Protein AF-X1BBS3-F1 (afdb_monomer_lite)

Foldseek 3Di:
DVVVVDDPVVPVVDQLVNVQCCCCVVPVPNDDSCVVVVVVVVVVVVVVVVVVVVPDDLVNLDDDPCLQPPQDPPVGDGPDPDSVNSVPPPD

Sequence (91 aa):
YDSLGVCIFGGFGMDASIVRDLVNGRYGWDVGIDYLTELGKKSILMEREFNRSAGFTIADDRMPEWMMHEKLPPLDTVFDVPEEEMDSIFD

Structure (mmCIF, N/CA/C/O backbone):
data_AF-X1BBS3-F1
#
_entry.id   AF-X1BBS3-F1
#
loop_
_atom_site.group_PDB
_atom_site.id
_atom_site.type_symbol
_atom_site.label_atom_id
_atom_site.label_alt_id
_atom_site.label_comp_id
_atom_site.label_asym_id
_atom_site.label_entity_id
_atom_site.label_seq_id
_atom_site.pdbx_PDB_ins_code
_atom_site.Cartn_x
_atom_site.Cartn_y
_atom_site.Cartn_z
_atom_site.occupancy
_atom_site.B_iso_or_equiv
_atom_site.auth_seq_id
_atom_site.auth_comp_id
_atom_site.auth_asym_id
_atom_site.auth_atom_id
_atom_site.pdbx_PDB_model_num
ATOM 1 N N . TYR A 1 1 ? 6.643 -0.970 -3.230 1.00 90.62 1 TYR A N 1
ATOM 2 C CA . TYR A 1 1 ? 8.042 -0.605 -2.924 1.00 90.62 1 TYR A CA 1
ATOM 3 C C . TYR A 1 1 ? 8.826 -1.812 -2.433 1.00 90.62 1 TYR A C 1
ATOM 5 O O . TYR A 1 1 ? 9.861 -2.106 -3.019 1.00 90.62 1 TYR A O 1
ATOM 13 N N . ASP A 1 2 ? 8.290 -2.570 -1.478 1.00 94.50 2 ASP A N 1
ATOM 14 C CA . ASP A 1 2 ? 8.937 -3.758 -0.899 1.00 94.50 2 ASP A CA 1
ATOM 15 C C . ASP A 1 2 ? 9.363 -4.811 -1.929 1.00 94.50 2 ASP A C 1
ATOM 17 O O . ASP A 1 2 ? 10.510 -5.249 -1.908 1.00 94.50 2 ASP A O 1
ATOM 21 N N . SER A 1 3 ? 8.516 -5.135 -2.915 1.00 94.25 3 SER A N 1
ATOM 22 C CA . SER A 1 3 ? 8.875 -6.081 -3.988 1.00 94.25 3 SER A CA 1
ATOM 23 C C . SER A 1 3 ? 10.069 -5.630 -4.841 1.00 94.25 3 SER A C 1
ATOM 25 O O . SER A 1 3 ? 10.732 -6.459 -5.456 1.00 94.25 3 SER A O 1
ATOM 27 N N . LEU A 1 4 ? 10.338 -4.321 -4.901 1.00 93.19 4 LEU A N 1
ATOM 28 C CA . LEU A 1 4 ? 11.469 -3.739 -5.632 1.00 93.19 4 LEU A CA 1
ATOM 29 C C . LEU A 1 4 ? 12.687 -3.496 -4.725 1.00 93.19 4 LEU A C 1
ATOM 31 O O . LEU A 1 4 ? 13.728 -3.070 -5.218 1.00 93.19 4 LEU A O 1
ATOM 35 N N . GLY A 1 5 ? 12.566 -3.720 -3.411 1.00 91.62 5 GLY A N 1
ATOM 36 C CA . GLY A 1 5 ? 13.618 -3.427 -2.434 1.00 91.62 5 GLY A CA 1
ATOM 37 C C . GLY A 1 5 ? 13.930 -1.934 -2.283 1.00 91.62 5 GLY A C 1
ATOM 38 O O . GLY A 1 5 ? 15.039 -1.571 -1.896 1.00 91.62 5 GLY A O 1
ATOM 39 N N . VAL A 1 6 ? 12.980 -1.056 -2.617 1.00 90.50 6 VAL A N 1
ATOM 40 C CA . VAL A 1 6 ? 13.150 0.404 -2.551 1.00 90.50 6 VAL A CA 1
ATOM 41 C C . VAL A 1 6 ? 12.518 0.940 -1.268 1.00 90.50 6 VAL A C 1
ATOM 43 O O . VAL A 1 6 ? 11.421 0.533 -0.902 1.00 90.50 6 VAL A O 1
ATOM 46 N N . CYS A 1 7 ? 13.181 1.886 -0.599 1.00 91.81 7 CYS A N 1
ATOM 47 C CA . CYS A 1 7 ? 12.653 2.528 0.607 1.00 91.81 7 CYS A CA 1
ATOM 48 C C . CYS A 1 7 ? 11.345 3.288 0.325 1.00 91.81 7 CYS A C 1
ATOM 50 O O . CYS A 1 7 ? 11.276 4.071 -0.625 1.00 91.81 7 CYS A O 1
ATOM 52 N N . ILE A 1 8 ? 10.344 3.132 1.201 1.00 90.69 8 ILE A N 1
ATOM 53 C CA . ILE A 1 8 ? 9.053 3.831 1.096 1.00 90.69 8 ILE A CA 1
ATOM 54 C C . ILE A 1 8 ? 9.195 5.358 1.139 1.00 90.69 8 ILE A C 1
ATOM 56 O O . ILE A 1 8 ? 8.444 6.059 0.467 1.00 90.69 8 ILE A O 1
ATOM 60 N N . PHE A 1 9 ? 10.208 5.894 1.834 1.00 90.25 9 PHE A N 1
ATOM 61 C CA . PHE A 1 9 ? 10.479 7.339 1.845 1.00 90.25 9 PHE A CA 1
ATOM 62 C C . PHE A 1 9 ? 10.872 7.882 0.472 1.00 90.25 9 PHE A C 1
ATOM 64 O O . PHE A 1 9 ? 10.713 9.072 0.210 1.00 90.25 9 PHE A O 1
ATOM 71 N N . GLY A 1 10 ? 11.315 7.005 -0.429 1.00 85.56 10 GLY A N 1
ATOM 72 C CA . GLY A 1 10 ? 11.493 7.336 -1.830 1.00 85.56 10 GLY A CA 1
ATOM 73 C C . GLY A 1 10 ? 10.199 7.789 -2.506 1.00 85.56 10 GLY A C 1
ATOM 74 O O . GLY A 1 10 ? 10.252 8.676 -3.345 1.00 85.56 10 GLY A O 1
ATOM 75 N N . GLY A 1 11 ? 9.038 7.252 -2.118 1.00 84.62 11 GLY A N 1
ATOM 76 C CA . GLY A 1 11 ? 7.749 7.588 -2.733 1.00 84.62 11 GLY A CA 1
ATOM 77 C C . GLY A 1 11 ? 7.267 9.020 -2.493 1.00 84.62 11 GLY A C 1
ATOM 78 O O . GLY A 1 11 ? 6.443 9.511 -3.253 1.00 84.62 11 GLY A O 1
ATOM 79 N N . PHE A 1 12 ? 7.810 9.730 -1.498 1.00 85.81 12 PHE A N 1
ATOM 80 C CA . PHE A 1 12 ? 7.508 11.154 -1.301 1.00 85.81 12 PHE A CA 1
ATOM 81 C C . PHE A 1 12 ? 8.264 12.075 -2.272 1.00 85.81 12 PHE A C 1
ATOM 83 O O . PHE A 1 12 ? 7.874 13.227 -2.441 1.00 85.81 12 PHE A O 1
ATOM 90 N N . GLY A 1 13 ? 9.350 11.590 -2.887 1.00 84.44 13 GLY A N 1
ATOM 91 C CA . GLY A 1 13 ? 10.185 12.360 -3.818 1.00 84.44 13 GLY A CA 1
ATOM 92 C C . GLY A 1 13 ? 10.314 11.750 -5.216 1.00 84.44 13 GLY A C 1
ATOM 93 O O . GLY A 1 13 ? 10.797 12.421 -6.124 1.00 84.44 13 GLY A O 1
ATOM 94 N N . MET A 1 14 ? 9.901 10.496 -5.399 1.00 83.88 14 MET A N 1
ATOM 95 C CA . MET A 1 14 ? 9.894 9.794 -6.678 1.00 83.88 14 MET A CA 1
ATOM 96 C C . MET A 1 14 ? 8.460 9.562 -7.125 1.00 83.88 14 MET A C 1
ATOM 98 O O . MET A 1 14 ? 7.716 8.832 -6.470 1.00 83.88 14 MET A O 1
ATOM 102 N N . ASP A 1 15 ? 8.093 10.132 -8.268 1.00 89.31 15 ASP A N 1
ATOM 103 C CA . ASP A 1 15 ? 6.845 9.771 -8.926 1.00 89.31 15 ASP A CA 1
ATOM 104 C C . ASP A 1 15 ? 6.943 8.392 -9.613 1.00 89.31 15 ASP A C 1
ATOM 106 O O . ASP A 1 15 ? 8.003 7.756 -9.689 1.00 89.31 15 ASP A O 1
ATOM 110 N N . ALA A 1 16 ? 5.811 7.915 -10.131 1.00 90.94 16 ALA A N 1
ATOM 111 C CA . ALA A 1 16 ? 5.725 6.619 -10.797 1.00 90.94 16 ALA A CA 1
ATOM 112 C C . ALA A 1 16 ? 6.619 6.512 -12.052 1.00 90.94 16 ALA A C 1
ATOM 114 O O . ALA A 1 16 ? 7.051 5.412 -12.406 1.00 90.94 16 ALA A O 1
ATOM 115 N N . SER A 1 17 ? 6.938 7.633 -12.710 1.00 94.88 17 SER A N 1
ATOM 116 C CA . SER A 1 17 ? 7.796 7.643 -13.899 1.00 94.88 17 SER A CA 1
ATOM 117 C C . SER A 1 17 ? 9.243 7.302 -13.554 1.00 94.88 17 SER A C 1
ATOM 119 O O . SER A 1 17 ? 9.867 6.518 -14.267 1.00 94.88 17 SER A O 1
ATOM 121 N N . ILE A 1 18 ? 9.739 7.772 -12.405 1.00 94.88 18 ILE A N 1
ATOM 122 C CA . ILE A 1 18 ? 11.079 7.426 -11.920 1.00 94.88 18 ILE A CA 1
ATOM 123 C C . ILE A 1 18 ? 11.171 5.925 -11.643 1.00 94.88 18 ILE A C 1
ATOM 125 O O . ILE A 1 18 ? 12.163 5.287 -11.992 1.00 94.88 18 ILE A O 1
ATOM 129 N N . VAL A 1 19 ? 10.130 5.328 -11.059 1.00 94.50 19 VAL A N 1
ATOM 130 C CA . VAL A 1 19 ? 10.119 3.885 -10.782 1.00 94.50 19 VAL A CA 1
ATOM 131 C C . VAL A 1 19 ? 10.128 3.068 -12.073 1.00 94.50 19 VAL A C 1
ATOM 133 O O . VAL A 1 19 ? 10.923 2.133 -12.187 1.00 94.50 19 VAL A O 1
ATOM 136 N N . ARG A 1 20 ? 9.316 3.449 -13.068 1.00 96.44 20 ARG A N 1
ATOM 137 C CA . ARG A 1 20 ? 9.364 2.868 -14.419 1.00 96.44 20 ARG A CA 1
ATOM 138 C C . ARG A 1 20 ? 10.774 2.951 -15.008 1.00 96.44 20 ARG A C 1
ATOM 140 O O . ARG A 1 20 ? 11.302 1.941 -15.470 1.00 96.44 20 ARG A O 1
ATOM 147 N N . ASP A 1 21 ? 11.390 4.130 -14.972 1.00 97.12 21 ASP A N 1
ATOM 148 C CA . ASP A 1 21 ? 12.700 4.367 -15.587 1.00 97.12 21 ASP A CA 1
ATOM 149 C C . ASP A 1 21 ? 13.815 3.578 -14.898 1.00 97.12 21 ASP A C 1
ATOM 151 O O . ASP A 1 21 ? 14.682 3.025 -15.572 1.00 97.12 21 ASP A O 1
ATOM 155 N N . LEU A 1 22 ? 13.766 3.442 -13.570 1.00 95.25 22 LEU A N 1
ATOM 156 C CA . LEU A 1 22 ? 14.697 2.600 -12.819 1.00 95.25 22 LEU A CA 1
ATOM 157 C C . LEU A 1 22 ? 14.538 1.116 -13.171 1.00 95.25 22 LEU A C 1
ATOM 159 O O . LEU A 1 22 ? 15.541 0.433 -13.381 1.00 95.25 22 LEU A O 1
ATOM 163 N N . VAL A 1 23 ? 13.303 0.611 -13.263 1.00 96.94 23 VAL A N 1
ATOM 164 C CA . VAL A 1 23 ? 13.033 -0.790 -13.633 1.00 96.94 23 VAL A CA 1
ATOM 165 C C . VAL A 1 23 ? 13.505 -1.068 -15.060 1.00 96.94 23 VAL A C 1
ATOM 167 O O . VAL A 1 23 ? 14.238 -2.033 -15.292 1.00 96.94 23 VAL A O 1
ATOM 170 N N . ASN A 1 24 ? 13.170 -0.190 -16.006 1.00 98.06 24 ASN A N 1
ATOM 171 C CA . ASN A 1 24 ? 13.597 -0.322 -17.397 1.00 98.06 24 ASN A CA 1
ATOM 172 C C . ASN A 1 24 ? 15.113 -0.175 -17.546 1.00 98.06 24 ASN A C 1
ATOM 174 O O . ASN A 1 24 ? 15.732 -0.978 -18.239 1.00 98.06 24 ASN A O 1
ATOM 178 N N . GLY A 1 25 ? 15.734 0.771 -16.841 1.00 98.00 25 GLY A N 1
ATOM 179 C CA . GLY A 1 25 ? 17.183 0.959 -16.850 1.00 98.00 25 GLY A CA 1
ATOM 180 C C . GLY A 1 25 ? 17.952 -0.208 -16.225 1.00 98.00 25 GLY A C 1
ATOM 181 O O . GLY A 1 25 ? 19.016 -0.581 -16.717 1.00 98.00 25 GLY A O 1
ATOM 182 N N 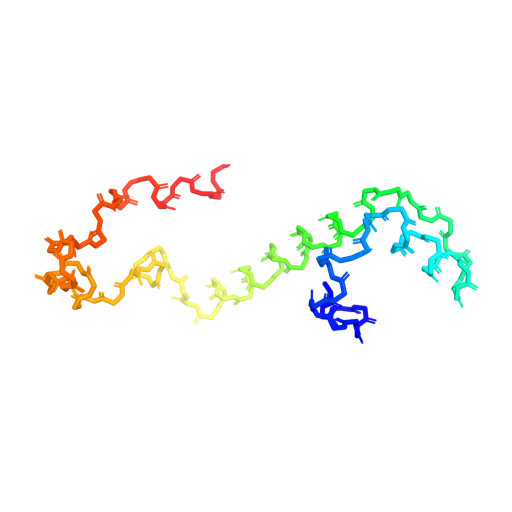. ARG A 1 26 ? 17.426 -0.821 -15.156 1.00 96.69 26 ARG A N 1
ATOM 183 C CA . ARG A 1 26 ? 18.100 -1.920 -14.447 1.00 96.69 26 ARG A CA 1
ATOM 184 C C . ARG A 1 26 ? 17.907 -3.283 -15.106 1.00 96.69 26 ARG A C 1
ATOM 186 O O . ARG A 1 26 ? 18.828 -4.106 -15.037 1.00 96.69 26 ARG A O 1
ATOM 193 N N . TYR A 1 27 ? 16.719 -3.537 -15.654 1.00 96.75 27 TYR A N 1
ATOM 194 C CA . TYR A 1 27 ? 16.294 -4.868 -16.091 1.00 96.75 27 TYR A CA 1
ATOM 195 C C . TYR A 1 27 ? 15.910 -4.964 -17.573 1.00 96.75 27 TYR A C 1
ATOM 197 O O . TYR A 1 27 ? 15.851 -6.073 -18.097 1.00 96.75 27 TYR A O 1
ATOM 205 N N . GLY A 1 28 ? 15.660 -3.843 -18.257 1.00 97.50 28 GLY A N 1
ATOM 206 C CA . GLY A 1 28 ? 15.265 -3.835 -19.670 1.00 97.50 28 GLY A CA 1
ATOM 207 C C . GLY A 1 28 ? 13.876 -4.421 -19.938 1.00 97.50 28 GLY A C 1
ATOM 208 O O . GLY A 1 28 ? 13.646 -4.956 -21.015 1.00 97.50 28 GLY A O 1
ATOM 209 N N . TRP A 1 29 ? 12.968 -4.377 -18.958 1.00 97.38 29 TRP A N 1
ATOM 210 C CA . TRP A 1 29 ? 11.656 -5.039 -19.027 1.00 97.38 29 TRP A CA 1
ATOM 211 C C . TRP A 1 29 ? 10.581 -4.284 -19.817 1.00 97.38 29 TRP A C 1
ATOM 213 O O . TRP A 1 29 ? 9.501 -4.832 -20.009 1.00 97.38 29 TRP A O 1
ATOM 223 N N . ASP A 1 30 ? 10.873 -3.062 -20.267 1.00 97.50 30 ASP A N 1
ATOM 224 C CA . ASP A 1 30 ? 9.960 -2.207 -21.040 1.00 97.50 30 ASP A CA 1
ATOM 225 C C . ASP A 1 30 ? 8.568 -2.051 -20.396 1.00 97.50 30 ASP A C 1
ATOM 227 O O . ASP A 1 30 ? 7.521 -2.203 -21.021 1.00 97.50 30 ASP A O 1
ATOM 231 N N . VAL A 1 31 ? 8.553 -1.789 -19.088 1.00 97.88 31 VAL A N 1
ATOM 232 C CA . VAL A 1 31 ? 7.325 -1.620 -18.309 1.00 97.88 31 VAL A CA 1
ATOM 233 C C . VAL A 1 31 ? 6.731 -0.219 -18.483 1.00 97.88 31 VAL A C 1
ATOM 235 O O . VAL A 1 31 ? 7.448 0.751 -18.750 1.00 97.88 31 VAL A O 1
ATOM 238 N N . GLY A 1 32 ? 5.412 -0.112 -18.291 1.00 97.94 32 GLY A N 1
ATOM 239 C CA . GLY A 1 32 ? 4.659 1.145 -18.301 1.00 97.94 32 GLY A CA 1
ATOM 240 C C . GLY A 1 32 ? 4.762 1.947 -16.997 1.00 97.94 32 GLY A C 1
ATOM 241 O O . GLY A 1 32 ? 5.338 1.502 -16.005 1.00 97.94 32 GLY A O 1
ATOM 242 N N . ILE A 1 33 ? 4.195 3.160 -16.989 1.00 97.12 33 ILE A N 1
ATOM 243 C CA . ILE A 1 33 ? 4.168 4.038 -15.799 1.00 97.12 33 ILE A CA 1
ATOM 244 C C . ILE A 1 33 ? 3.282 3.485 -14.669 1.00 97.12 33 ILE A C 1
ATOM 246 O O . ILE A 1 33 ? 3.502 3.775 -13.498 1.00 97.12 33 ILE A O 1
ATOM 250 N N . ASP A 1 34 ? 2.302 2.661 -15.020 1.00 97.12 34 ASP A N 1
ATOM 251 C CA . ASP A 1 34 ? 1.370 1.964 -14.135 1.00 97.12 34 ASP A CA 1
ATOM 252 C C . ASP A 1 34 ? 1.972 0.713 -13.479 1.00 97.12 34 ASP A C 1
ATOM 254 O O . ASP A 1 34 ? 1.374 0.152 -12.561 1.00 97.12 34 ASP A O 1
ATOM 258 N N . TYR A 1 35 ? 3.172 0.299 -13.896 1.00 96.62 35 TYR A N 1
ATOM 259 C CA . TYR A 1 35 ? 3.817 -0.927 -13.432 1.00 96.62 35 TYR A CA 1
ATOM 260 C C . TYR A 1 35 ? 3.858 -1.055 -11.907 1.00 96.62 35 TYR A C 1
ATOM 262 O O . TYR A 1 35 ? 3.552 -2.117 -11.370 1.00 96.62 35 TYR A O 1
ATOM 270 N N . LEU A 1 36 ? 4.209 0.022 -11.195 1.00 94.38 36 LEU A N 1
ATOM 271 C CA . LEU A 1 36 ? 4.271 -0.008 -9.733 1.00 94.38 36 LEU A CA 1
ATOM 272 C C . LEU A 1 36 ? 2.893 -0.271 -9.108 1.00 94.38 36 LEU A C 1
ATOM 274 O O . LEU A 1 36 ? 2.793 -1.034 -8.147 1.00 94.38 36 LEU A O 1
ATOM 278 N N . THR A 1 37 ? 1.844 0.347 -9.653 1.00 95.31 37 THR A N 1
ATOM 279 C CA . THR A 1 37 ? 0.466 0.186 -9.182 1.00 95.31 37 THR A CA 1
ATOM 280 C C . THR A 1 37 ? -0.042 -1.224 -9.458 1.00 95.31 37 THR A C 1
ATOM 282 O O . THR A 1 37 ? -0.566 -1.864 -8.550 1.00 95.31 37 THR A O 1
ATOM 285 N N . GLU A 1 38 ? 0.152 -1.739 -10.671 1.00 97.31 38 GLU A N 1
ATOM 286 C CA . GLU A 1 38 ? -0.303 -3.082 -11.042 1.00 97.31 38 GLU A CA 1
ATOM 287 C C . GLU A 1 38 ? 0.468 -4.179 -10.298 1.00 97.31 38 GLU A C 1
ATOM 289 O O . GLU A 1 38 ? -0.129 -5.154 -9.834 1.00 97.31 38 GLU A O 1
ATOM 294 N N . LEU A 1 39 ? 1.776 -3.990 -10.084 1.00 96.50 39 LEU A N 1
ATOM 295 C CA . LEU A 1 39 ? 2.568 -4.859 -9.214 1.00 96.50 39 LEU A CA 1
ATOM 296 C C . LEU A 1 39 ? 2.013 -4.855 -7.78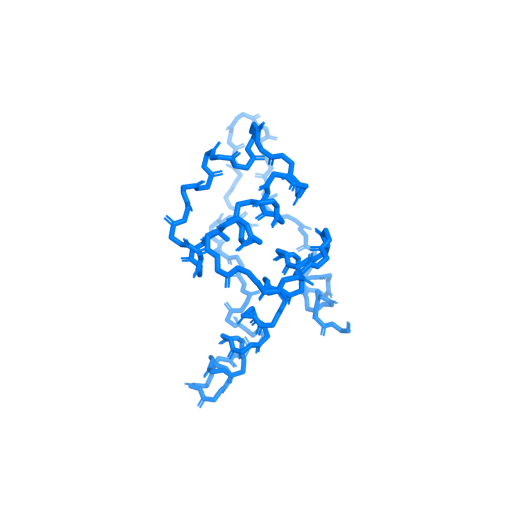4 1.00 96.50 39 LEU A C 1
ATOM 298 O O . LEU A 1 39 ? 1.817 -5.921 -7.209 1.00 96.50 39 LEU A O 1
ATOM 302 N N . GLY A 1 40 ? 1.718 -3.674 -7.231 1.00 95.88 40 GLY A N 1
ATOM 303 C CA . GLY A 1 40 ? 1.138 -3.530 -5.894 1.00 95.88 40 GLY A CA 1
ATOM 304 C C . GLY A 1 40 ? -0.216 -4.228 -5.754 1.00 95.88 40 GLY A C 1
ATOM 305 O O . GLY A 1 40 ? -0.394 -5.021 -4.833 1.00 95.88 40 GLY A O 1
ATOM 306 N N . LYS A 1 41 ? -1.140 -4.007 -6.698 1.00 96.69 41 LYS A N 1
ATOM 307 C CA . LYS A 1 41 ? -2.450 -4.682 -6.724 1.00 96.69 41 LYS A CA 1
ATOM 308 C C . LYS A 1 41 ? -2.296 -6.198 -6.745 1.00 96.69 41 LYS A C 1
ATOM 310 O O . LYS A 1 41 ? -2.931 -6.893 -5.957 1.00 96.69 41 LYS A O 1
ATOM 315 N N . LYS A 1 42 ? -1.433 -6.716 -7.624 1.00 97.50 42 LYS A N 1
ATOM 316 C CA . LYS A 1 42 ? -1.193 -8.157 -7.737 1.00 97.50 42 LYS A CA 1
ATOM 317 C C . LYS A 1 42 ? -0.634 -8.747 -6.441 1.00 97.50 42 LYS A C 1
ATOM 319 O O . LYS A 1 42 ? -1.082 -9.820 -6.043 1.00 97.50 42 LYS A O 1
ATOM 324 N N . SER A 1 43 ? 0.313 -8.064 -5.797 1.00 97.88 43 SER A N 1
ATOM 325 C CA . SER A 1 43 ? 0.871 -8.496 -4.511 1.00 97.88 43 SER A CA 1
ATOM 326 C C . SER A 1 43 ? -0.196 -8.525 -3.416 1.00 97.88 43 SER A C 1
ATOM 328 O O . SER A 1 43 ? -0.392 -9.572 -2.809 1.00 97.88 43 SER A O 1
ATOM 330 N N . ILE A 1 44 ? -0.963 -7.442 -3.243 1.00 97.06 44 ILE A N 1
ATOM 331 C CA . ILE A 1 44 ? -2.006 -7.345 -2.205 1.00 97.06 44 ILE A CA 1
ATOM 332 C C . ILE A 1 44 ? -3.080 -8.426 -2.388 1.00 97.06 44 ILE A C 1
ATOM 334 O O . ILE A 1 44 ? -3.478 -9.081 -1.426 1.00 97.06 44 ILE A O 1
ATOM 338 N N . LEU A 1 45 ? -3.539 -8.662 -3.623 1.00 96.81 45 LEU A N 1
ATOM 339 C CA . LEU A 1 45 ? -4.532 -9.706 -3.898 1.00 96.81 45 LEU A CA 1
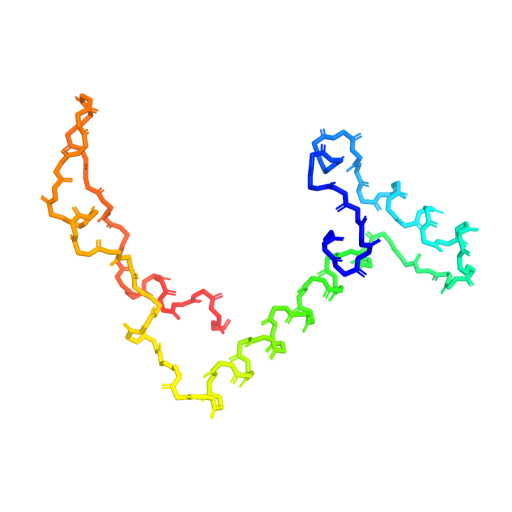ATOM 340 C C . LEU A 1 45 ? -3.989 -11.113 -3.602 1.00 96.81 45 LEU A C 1
ATOM 342 O O . LEU A 1 45 ? -4.723 -11.956 -3.090 1.00 96.81 45 LEU A O 1
ATOM 346 N N . MET A 1 46 ? -2.707 -11.362 -3.886 1.00 98.12 46 MET A N 1
ATOM 347 C CA . MET A 1 46 ? -2.047 -12.632 -3.570 1.00 98.12 46 MET A CA 1
ATOM 348 C C . MET A 1 46 ? -1.897 -12.842 -2.059 1.00 98.12 46 MET A C 1
ATOM 350 O O . MET A 1 46 ? -2.192 -13.926 -1.561 1.00 98.12 46 MET A O 1
ATOM 354 N N . GLU A 1 47 ? -1.467 -11.814 -1.330 1.00 97.81 47 GLU A N 1
ATOM 355 C CA . GLU A 1 47 ? -1.332 -11.838 0.132 1.00 97.81 47 GLU A CA 1
ATOM 356 C C . GLU A 1 47 ? -2.686 -12.074 0.806 1.00 97.81 47 GLU A C 1
ATOM 358 O O . GLU A 1 47 ? -2.804 -12.883 1.727 1.00 97.81 47 GLU A O 1
ATOM 363 N N . ARG A 1 48 ? -3.742 -11.436 0.295 1.00 96.25 48 ARG A N 1
ATOM 364 C CA . ARG A 1 48 ? -5.098 -11.624 0.805 1.00 96.25 48 ARG A CA 1
ATOM 365 C C . ARG A 1 48 ? -5.630 -13.034 0.562 1.00 96.25 48 ARG A C 1
ATOM 367 O O . ARG A 1 48 ? -6.247 -13.608 1.457 1.00 96.25 48 ARG A O 1
ATOM 374 N N . GLU A 1 49 ? -5.379 -13.612 -0.610 1.00 97.56 49 GLU A N 1
ATOM 375 C CA . GLU A 1 49 ? -5.754 -15.003 -0.896 1.00 97.56 49 GLU A CA 1
ATOM 376 C C . GLU A 1 49 ? -5.003 -15.995 0.000 1.00 97.56 49 GLU A C 1
ATOM 378 O O . GLU A 1 49 ? -5.586 -16.953 0.517 1.00 97.56 49 GLU A O 1
ATOM 383 N N . PHE A 1 50 ? -3.719 -15.731 0.248 1.00 98.50 50 PHE A N 1
ATOM 384 C CA . PHE A 1 50 ? -2.928 -16.502 1.199 1.00 98.50 50 PHE A CA 1
ATOM 385 C C . PHE A 1 50 ? -3.533 -16.447 2.613 1.00 98.50 50 PHE A C 1
ATOM 387 O O . PHE A 1 50 ? -3.741 -17.492 3.229 1.00 98.50 50 PHE A O 1
ATOM 394 N N . ASN A 1 51 ? -3.891 -15.257 3.106 1.00 98.19 51 ASN A N 1
ATOM 395 C CA . ASN A 1 51 ? -4.496 -15.096 4.433 1.00 98.19 51 ASN A CA 1
ATOM 396 C C . ASN A 1 51 ? -5.870 -15.775 4.533 1.00 98.19 51 ASN A C 1
ATOM 398 O O . ASN A 1 51 ? -6.146 -16.464 5.516 1.00 98.19 51 ASN A O 1
ATOM 402 N N . ARG A 1 52 ? -6.710 -15.670 3.496 1.00 96.88 52 ARG A N 1
ATOM 403 C CA . ARG A 1 52 ? -7.993 -16.392 3.425 1.00 96.88 52 ARG A CA 1
ATOM 404 C C . ARG A 1 52 ? -7.799 -17.904 3.502 1.00 96.88 52 ARG A C 1
ATOM 406 O O . ARG A 1 52 ? -8.503 -18.579 4.247 1.00 96.88 52 ARG A O 1
ATOM 413 N N . SER A 1 53 ? -6.796 -18.427 2.797 1.00 98.19 53 SER A N 1
ATOM 414 C CA . SER A 1 53 ? -6.426 -19.847 2.861 1.00 98.19 53 SER A CA 1
ATOM 415 C C . SER A 1 53 ? -5.923 -20.269 4.247 1.00 98.19 53 SER A C 1
ATOM 417 O O . SER A 1 53 ? -6.070 -21.430 4.627 1.00 98.19 53 SER A O 1
ATOM 419 N N . ALA A 1 54 ? -5.357 -19.338 5.018 1.00 98.44 54 ALA A N 1
ATOM 420 C CA . ALA A 1 54 ? -4.951 -19.548 6.406 1.00 98.44 54 ALA A CA 1
ATOM 421 C C . ALA A 1 54 ? -6.109 -19.414 7.420 1.00 98.44 54 ALA A C 1
ATOM 423 O O . ALA A 1 54 ? -5.901 -19.672 8.605 1.00 98.44 54 ALA A O 1
ATOM 424 N N . GLY A 1 55 ? -7.318 -19.054 6.971 1.00 98.19 55 GLY A N 1
ATOM 425 C CA . GLY A 1 55 ? -8.520 -18.953 7.802 1.00 98.19 55 GLY A CA 1
ATOM 426 C C . GLY A 1 55 ? -8.906 -17.536 8.232 1.00 98.19 55 GLY A C 1
ATOM 427 O O . GLY A 1 55 ? -9.835 -17.407 9.023 1.00 98.19 55 GLY A O 1
ATOM 428 N N . PHE A 1 56 ? -8.241 -16.496 7.720 1.00 97.69 56 PHE A N 1
ATOM 429 C CA . PHE A 1 56 ? -8.643 -15.109 7.971 1.00 97.69 56 PHE A CA 1
ATOM 430 C C . PHE A 1 56 ? -9.954 -14.784 7.250 1.00 97.69 56 PHE A C 1
ATOM 432 O O . PHE A 1 56 ? -10.191 -15.197 6.109 1.00 97.69 56 PHE A O 1
ATOM 439 N N . THR A 1 57 ? -10.797 -14.010 7.917 1.00 95.38 57 THR A N 1
ATOM 440 C CA . THR A 1 57 ? -12.139 -13.622 7.484 1.00 95.38 57 THR A CA 1
ATOM 441 C C . THR A 1 57 ? -12.332 -12.113 7.614 1.00 95.38 57 THR A C 1
ATOM 443 O O . THR A 1 57 ? -11.486 -11.417 8.163 1.00 95.38 57 THR A O 1
ATOM 446 N N . ILE A 1 58 ? -13.483 -11.602 7.166 1.00 94.12 58 ILE A N 1
ATOM 447 C CA . ILE A 1 58 ? -13.843 -10.187 7.363 1.00 94.12 58 ILE A CA 1
ATOM 448 C C . ILE A 1 58 ? -13.860 -9.782 8.848 1.00 94.12 58 ILE A C 1
ATOM 450 O O . ILE A 1 58 ? -13.629 -8.625 9.168 1.00 94.12 58 ILE A O 1
ATOM 454 N N . ALA A 1 59 ? -14.067 -10.732 9.770 1.00 94.56 59 ALA A N 1
ATOM 455 C CA . ALA A 1 59 ? -14.028 -10.457 11.205 1.00 94.56 59 ALA A CA 1
ATOM 456 C C . ALA A 1 59 ? -12.614 -10.114 11.714 1.00 94.56 59 ALA A C 1
ATOM 458 O O . ALA A 1 59 ? -12.486 -9.509 12.775 1.00 94.56 59 ALA A O 1
ATOM 459 N N . ASP A 1 60 ? -11.569 -10.484 10.968 1.00 95.06 60 ASP A N 1
ATOM 460 C CA . ASP A 1 60 ? -10.172 -10.173 11.286 1.00 95.06 60 ASP A CA 1
ATOM 461 C C . ASP A 1 60 ? -9.733 -8.818 10.698 1.00 95.06 60 ASP A C 1
ATOM 463 O O . ASP A 1 60 ? -8.760 -8.221 11.160 1.00 95.06 60 AS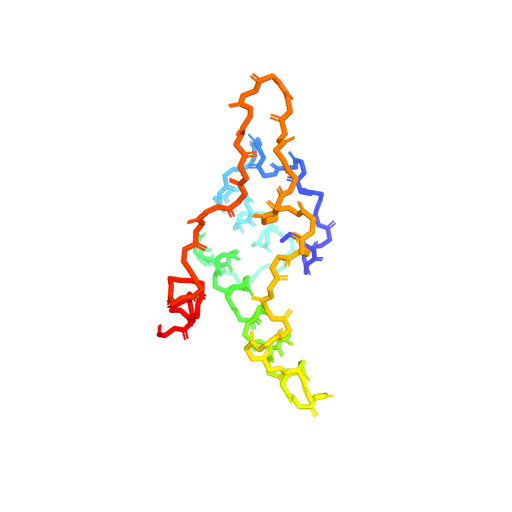P A O 1
ATOM 467 N N . ASP A 1 61 ? -10.485 -8.292 9.727 1.00 94.62 61 ASP A N 1
ATOM 468 C CA . ASP A 1 61 ? -10.274 -6.983 9.103 1.00 94.62 61 ASP A CA 1
ATOM 469 C C . ASP A 1 61 ? -10.937 -5.876 9.955 1.00 94.62 61 ASP A C 1
ATOM 471 O O . ASP A 1 61 ? -11.772 -5.104 9.477 1.00 94.62 61 ASP A O 1
ATOM 475 N N . ARG A 1 62 ? -10.622 -5.830 11.258 1.00 95.00 62 ARG A N 1
ATOM 476 C CA . ARG A 1 62 ? -11.236 -4.910 12.234 1.00 95.00 62 ARG A CA 1
ATOM 477 C C . ARG A 1 62 ? -10.204 -4.079 12.986 1.00 95.00 62 ARG A C 1
ATOM 479 O O . ARG A 1 62 ? -9.102 -4.532 13.293 1.00 95.00 62 ARG A O 1
ATOM 486 N N . MET A 1 63 ? -10.583 -2.842 13.302 1.00 95.75 63 MET A N 1
ATOM 487 C CA . MET A 1 63 ? -9.775 -1.978 14.159 1.00 95.75 63 MET A CA 1
ATOM 488 C C . MET A 1 63 ? -9.729 -2.537 15.589 1.00 95.75 63 MET A C 1
ATOM 490 O O . MET A 1 63 ? -10.697 -3.151 16.043 1.00 95.75 63 MET A O 1
ATOM 494 N N . PRO A 1 64 ? -8.638 -2.309 16.340 1.00 95.62 64 PRO A N 1
ATOM 495 C CA . PRO A 1 64 ? -8.595 -2.657 17.754 1.00 95.62 64 PRO A CA 1
ATOM 496 C C . PRO A 1 64 ? -9.743 -2.002 18.535 1.00 95.62 64 PRO A C 1
ATOM 498 O O . PRO A 1 64 ? -9.982 -0.806 18.385 1.00 95.62 64 PRO A O 1
ATOM 501 N N . GLU A 1 65 ? -10.399 -2.760 19.419 1.00 95.31 65 GLU A N 1
ATOM 502 C CA . GLU A 1 65 ? -11.593 -2.332 20.175 1.00 95.31 65 GLU A CA 1
ATOM 503 C C . GLU A 1 65 ? -11.412 -0.980 20.886 1.00 95.31 65 GLU A C 1
ATOM 505 O O . GLU A 1 65 ? -12.287 -0.117 20.844 1.00 95.31 65 GLU A O 1
ATOM 510 N N . TRP A 1 66 ? -10.245 -0.747 21.488 1.00 96.38 66 TRP A N 1
ATOM 511 C CA . TRP A 1 66 ? -9.965 0.508 22.184 1.00 96.38 66 TRP A CA 1
ATOM 512 C C . TRP A 1 66 ? -10.011 1.724 21.247 1.00 96.38 66 TRP A C 1
ATOM 514 O O . TRP A 1 66 ? -10.440 2.786 21.675 1.00 96.38 66 TRP A O 1
ATOM 524 N N . MET A 1 67 ? -9.663 1.588 19.961 1.00 96.75 67 MET A N 1
ATOM 525 C CA . MET A 1 67 ? -9.779 2.692 18.997 1.00 96.75 67 MET A CA 1
ATOM 526 C C . MET A 1 67 ? -11.242 3.043 18.688 1.00 96.75 67 MET A C 1
ATOM 528 O O . MET A 1 67 ? -11.514 4.161 18.258 1.00 96.75 67 MET A O 1
ATOM 532 N N . MET A 1 68 ? -12.175 2.116 18.931 1.00 95.75 68 MET A N 1
ATOM 533 C CA . MET A 1 68 ? -13.617 2.290 18.717 1.00 95.75 68 MET A CA 1
ATOM 534 C C . MET A 1 68 ? -14.331 2.889 19.940 1.00 95.75 68 MET A C 1
ATOM 536 O O . MET A 1 68 ? -15.453 3.385 19.831 1.00 95.75 68 MET A O 1
ATOM 540 N N . HIS A 1 69 ? -13.726 2.805 21.128 1.00 96.19 69 HIS A N 1
ATOM 541 C CA . HIS A 1 69 ? -14.385 3.141 22.397 1.00 96.19 69 HIS A CA 1
ATOM 542 C C . HIS A 1 69 ? -13.655 4.215 23.204 1.00 96.19 69 HIS A C 1
ATOM 544 O O . HIS A 1 69 ? -14.296 5.027 23.877 1.00 96.19 69 HIS A O 1
ATOM 550 N N . GLU A 1 70 ? -12.326 4.249 23.142 1.00 97.56 70 GLU A N 1
ATOM 551 C CA . GLU A 1 70 ? -11.508 5.213 23.864 1.00 97.56 70 GLU A CA 1
ATOM 552 C C . GLU A 1 70 ? -11.304 6.470 23.023 1.00 97.56 70 GLU A C 1
ATOM 554 O O . GLU A 1 70 ? -10.700 6.460 21.952 1.00 97.56 70 GLU A O 1
ATOM 559 N N . LYS A 1 71 ? -11.810 7.586 23.539 1.00 97.75 71 LYS A N 1
ATOM 560 C CA . LYS A 1 71 ? -11.665 8.896 22.912 1.00 97.75 71 LYS A CA 1
ATOM 561 C C . LYS A 1 71 ? -10.207 9.334 22.921 1.00 97.75 71 LYS A C 1
ATOM 563 O O . LYS A 1 71 ? -9.594 9.359 23.985 1.00 97.75 71 LYS A O 1
ATOM 568 N N . LEU A 1 72 ? 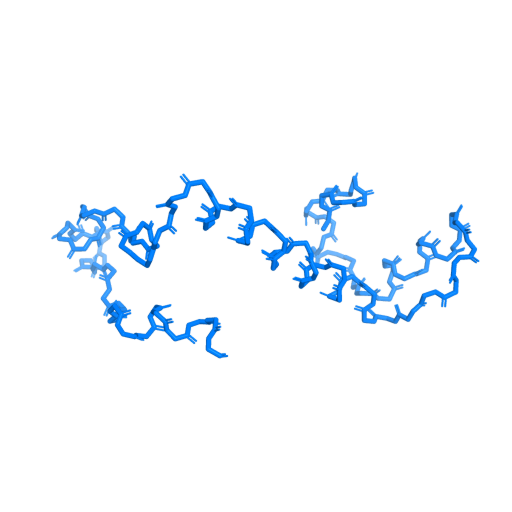-9.688 9.740 21.762 1.00 96.56 72 LEU A N 1
ATOM 569 C CA . LEU A 1 72 ? -8.328 10.254 21.609 1.00 96.56 72 LEU A CA 1
ATOM 570 C C . LEU A 1 72 ? -8.272 11.761 21.929 1.00 96.56 72 LEU A C 1
ATOM 572 O O . LEU A 1 72 ? -8.740 12.575 21.124 1.00 96.56 72 LEU A O 1
ATOM 576 N N . PRO A 1 73 ? -7.666 12.184 23.054 1.00 95.94 73 PRO A N 1
ATOM 577 C CA . PRO A 1 73 ? -7.538 13.601 23.363 1.00 95.94 73 PRO A CA 1
ATOM 578 C C . PRO A 1 73 ? -6.538 14.287 22.416 1.00 95.94 73 PRO A C 1
ATOM 580 O O . PRO A 1 73 ? -5.599 13.649 21.935 1.00 95.94 73 PRO A O 1
ATOM 583 N N . PRO A 1 74 ? -6.671 15.603 22.176 1.00 95.69 74 PRO A N 1
ATOM 584 C CA . PRO A 1 74 ? -7.698 16.501 22.713 1.00 95.69 74 PRO A CA 1
ATOM 585 C C . PRO A 1 74 ? -8.972 16.558 21.855 1.00 95.69 74 PRO A C 1
ATOM 587 O O . PRO A 1 74 ? -9.864 17.346 22.149 1.00 95.69 74 PRO A O 1
ATOM 590 N N . LEU A 1 75 ? -9.020 15.804 20.753 1.00 94.81 75 LEU A N 1
ATOM 591 C CA . LEU A 1 75 ? -10.120 15.863 19.789 1.00 94.81 75 LEU A CA 1
ATOM 592 C C . LEU A 1 75 ? -11.339 15.061 20.254 1.00 94.81 75 LEU A C 1
ATOM 594 O O . LEU A 1 75 ? -12.442 15.296 19.771 1.00 94.81 75 LEU A O 1
ATOM 598 N N . ASP A 1 76 ? -11.136 14.153 21.209 1.00 95.88 76 ASP A N 1
ATOM 599 C CA . ASP A 1 76 ? -12.158 13.316 21.828 1.00 95.88 76 ASP A CA 1
ATOM 600 C C . ASP A 1 76 ? -12.953 12.467 20.816 1.00 95.88 76 ASP A C 1
ATOM 602 O O . ASP A 1 76 ? -14.123 12.134 21.037 1.00 95.88 76 ASP A O 1
ATOM 606 N N . THR A 1 77 ? -12.296 12.100 19.711 1.00 97.12 77 THR A N 1
ATOM 607 C CA . THR A 1 77 ? -12.827 11.246 18.643 1.00 97.12 77 THR A CA 1
ATOM 608 C C . THR A 1 77 ? -12.441 9.787 18.857 1.00 97.12 77 THR A C 1
ATOM 610 O O . THR A 1 77 ? -11.404 9.489 19.449 1.00 97.12 77 THR A O 1
ATOM 613 N N . VAL A 1 78 ? -13.263 8.887 18.329 1.00 97.69 78 VAL A N 1
ATOM 614 C CA . VAL A 1 78 ? -12.960 7.460 18.152 1.00 97.69 78 VAL A CA 1
ATOM 615 C C . VAL A 1 78 ? -12.886 7.163 16.655 1.00 97.69 78 VAL A C 1
ATOM 617 O O . VAL A 1 78 ? -13.253 8.015 15.846 1.00 97.69 78 VAL A O 1
ATOM 620 N N . PHE A 1 79 ? -12.416 5.979 16.277 1.00 96.75 79 PHE A N 1
ATOM 621 C CA . PHE A 1 79 ? -12.606 5.482 14.920 1.00 96.75 79 PHE A CA 1
ATOM 622 C C . PHE A 1 79 ? -14.088 5.143 14.723 1.00 96.75 79 PHE A C 1
ATOM 624 O O . PHE A 1 79 ? -14.626 4.275 15.408 1.00 96.75 79 PHE A O 1
ATOM 631 N N . ASP A 1 80 ? -14.751 5.862 13.823 1.00 95.25 80 ASP A N 1
ATOM 632 C CA . ASP A 1 80 ? -16.201 5.824 13.611 1.00 95.25 80 ASP A CA 1
ATOM 633 C C . ASP A 1 80 ? -16.600 5.430 12.180 1.00 95.25 80 ASP A C 1
ATOM 635 O O . ASP A 1 80 ? -17.761 5.584 11.797 1.00 95.25 80 ASP A O 1
ATOM 639 N N . VAL A 1 81 ? -15.661 4.882 11.397 1.00 95.88 81 VAL A N 1
ATOM 640 C CA . VAL A 1 81 ? -15.967 4.319 10.074 1.00 95.88 81 VAL A CA 1
ATOM 641 C C . VAL A 1 81 ? -16.843 3.071 10.257 1.00 95.88 81 VAL A C 1
ATOM 643 O O . VAL A 1 81 ? -16.444 2.170 11.002 1.00 95.88 81 VAL A O 1
ATOM 646 N N . PRO A 1 82 ? -18.019 2.993 9.604 1.00 95.50 82 PRO A N 1
ATOM 647 C CA . PRO A 1 82 ? -18.893 1.827 9.689 1.00 95.50 82 PRO A CA 1
ATOM 648 C C . PRO A 1 82 ? -18.210 0.548 9.197 1.00 95.50 82 PRO A C 1
ATOM 650 O O . PRO A 1 82 ? -17.471 0.567 8.210 1.00 95.50 82 PRO A O 1
ATOM 653 N N . GLU A 1 83 ? -18.504 -0.583 9.843 1.00 94.25 83 GLU A N 1
ATOM 654 C CA 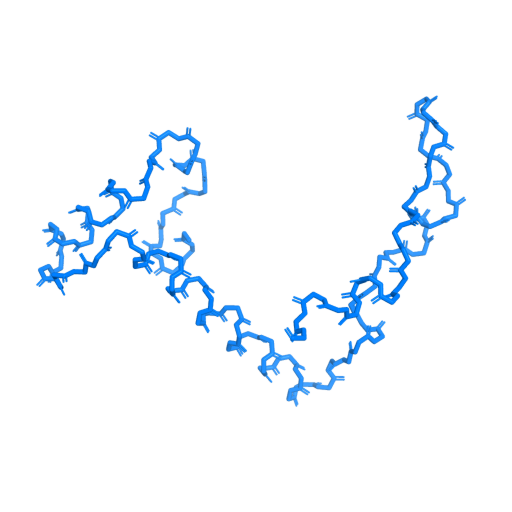. GLU A 1 83 ? -17.953 -1.880 9.431 1.00 94.25 83 GLU A CA 1
ATOM 655 C C . GLU A 1 83 ? -18.355 -2.236 7.996 1.00 94.25 83 GLU A C 1
ATOM 657 O O . GLU A 1 83 ? -17.546 -2.784 7.255 1.00 94.25 83 GLU A O 1
ATOM 662 N N . GLU A 1 84 ? -19.561 -1.859 7.566 1.00 94.81 84 GLU A N 1
ATOM 663 C CA . GLU A 1 84 ? -20.035 -2.115 6.206 1.00 94.81 84 GLU A CA 1
ATOM 664 C C . GLU A 1 84 ? -19.221 -1.351 5.151 1.00 94.81 84 GLU A C 1
ATOM 666 O O . GLU A 1 84 ? -19.034 -1.838 4.036 1.00 94.81 84 GLU A O 1
ATOM 671 N N . GLU A 1 85 ? -18.712 -0.162 5.492 1.00 95.38 85 GLU A N 1
ATOM 672 C CA . GLU A 1 85 ? -17.826 0.594 4.605 1.00 95.38 85 GLU A CA 1
ATOM 673 C C . GLU A 1 85 ? -16.459 -0.093 4.506 1.00 95.38 85 GLU A C 1
ATOM 675 O O . GLU A 1 85 ? -15.918 -0.234 3.408 1.00 95.38 85 GLU A O 1
ATOM 680 N N . MET A 1 86 ? -15.936 -0.602 5.627 1.00 94.81 86 MET A N 1
ATOM 681 C CA . MET A 1 86 ? -14.694 -1.380 5.641 1.00 94.81 86 MET A CA 1
ATOM 682 C C . MET A 1 86 ? -14.814 -2.680 4.837 1.00 94.81 86 MET A C 1
ATOM 684 O O . MET A 1 86 ? -13.913 -3.015 4.067 1.00 94.81 86 MET A O 1
ATOM 688 N N . ASP A 1 87 ? -15.935 -3.388 4.974 1.00 95.00 87 ASP A N 1
ATOM 689 C CA . ASP A 1 87 ? -16.182 -4.651 4.275 1.00 95.00 87 ASP A CA 1
ATOM 690 C C . ASP A 1 87 ? -16.238 -4.466 2.747 1.00 95.00 87 ASP A C 1
ATOM 692 O O . ASP A 1 87 ? -15.866 -5.378 2.008 1.00 95.00 87 ASP A O 1
ATOM 696 N N . SER A 1 88 ? -16.597 -3.265 2.273 1.00 94.81 88 SER A N 1
ATOM 697 C CA . SER A 1 88 ? -16.710 -2.937 0.845 1.00 94.81 88 SER A CA 1
ATOM 698 C C . SER A 1 88 ? -15.387 -2.620 0.128 1.00 94.81 88 SER A C 1
ATOM 700 O O . SER A 1 88 ? -15.369 -2.467 -1.092 1.00 94.81 88 SER A O 1
ATOM 702 N N . ILE A 1 89 ? -14.253 -2.531 0.844 1.00 91.94 89 ILE A N 1
ATOM 703 C CA . ILE A 1 89 ? -12.954 -2.106 0.271 1.00 91.94 89 ILE A CA 1
ATOM 704 C C . ILE A 1 89 ? -12.501 -2.995 -0.903 1.00 91.94 89 ILE A C 1
ATOM 706 O O . ILE A 1 89 ? -11.799 -2.528 -1.803 1.00 91.94 89 ILE A O 1
ATOM 710 N N . PHE A 1 90 ? -12.870 -4.279 -0.878 1.00 88.94 90 PHE A N 1
ATOM 711 C CA . PHE A 1 90 ? -12.452 -5.285 -1.859 1.00 88.94 90 PHE A CA 1
ATOM 712 C C . PHE A 1 90 ? -13.609 -5.865 -2.687 1.00 88.94 90 PHE A C 1
ATOM 714 O O . PHE A 1 90 ? -13.428 -6.940 -3.272 1.00 88.94 90 PHE A O 1
ATOM 721 N N . ASP A 1 91 ? -14.764 -5.196 -2.703 1.00 84.38 91 ASP A N 1
ATOM 722 C CA . ASP A 1 91 ? -15.875 -5.524 -3.608 1.00 84.38 91 ASP A CA 1
ATOM 723 C C . ASP A 1 91 ? -15.544 -5.224 -5.084 1.00 84.38 91 ASP A C 1
ATOM 725 O O . ASP A 1 91 ? -14.758 -4.286 -5.369 1.00 84.38 91 ASP A O 1
#

Organism: NCBI:txid412755

Radius of gyration: 18.39 Å; chains: 1; bounding box: 38×36×45 Å

pLDDT: mean 94.93, std 3.45, range [83.88, 98.5]

Secondary structure (DSSP, 8-state):
-GGGT--GGGGGT--HHHHHHHHHHHH-----TTHHHHHHHHHHHHHHHHHHHTT--GGGS---HHHHHS-BTTTTB-----HHHHHGGG-

InterPro domains:
  IPR001203 Aldehyde ferredoxin oxidoreductase, C-terminal [PF01314] (1-73)
  IPR013985 Aldehyde ferredoxin oxidoreductase, domain 3 [G3DSA:1.10.599.10] (1-89)
  IPR036021 Aldehyde ferredoxin oxidoreductase-like, C-terminal [SSF48310] (1-81)